Protein AF-A0A819QA98-F1 (afdb_monomer_lite)

Structure (mmCIF, N/CA/C/O backbone):
data_AF-A0A819QA98-F1
#
_entry.id   AF-A0A819QA98-F1
#
loop_
_atom_site.group_PDB
_atom_site.id
_atom_site.type_symbol
_atom_site.label_atom_id
_atom_site.label_alt_id
_atom_site.label_comp_id
_atom_site.label_asym_id
_atom_site.label_entity_id
_atom_site.label_seq_id
_atom_site.pdbx_PDB_ins_code
_atom_site.Cartn_x
_atom_site.Cartn_y
_atom_site.Cartn_z
_atom_site.occupancy
_atom_site.B_iso_or_equiv
_atom_site.auth_seq_id
_atom_site.auth_comp_id
_atom_site.auth_asym_id
_atom_site.auth_atom_id
_atom_site.pdbx_PDB_model_num
ATOM 1 N N . MET A 1 1 ? 18.398 -5.892 -1.029 1.00 40.34 1 MET A N 1
ATOM 2 C CA . MET A 1 1 ? 17.717 -4.698 -0.479 1.00 40.34 1 MET A CA 1
ATOM 3 C C . MET A 1 1 ? 16.793 -4.140 -1.553 1.00 40.34 1 MET A C 1
ATOM 5 O O . MET A 1 1 ? 17.285 -3.947 -2.660 1.00 40.34 1 MET A O 1
ATOM 9 N N . PRO A 1 2 ? 15.484 -3.947 -1.306 1.00 49.16 2 PRO A N 1
ATOM 10 C CA . PRO A 1 2 ? 14.604 -3.331 -2.296 1.00 49.16 2 PRO A CA 1
ATOM 11 C C . PRO A 1 2 ? 15.095 -1.910 -2.600 1.00 49.16 2 PRO A C 1
ATOM 13 O O . PRO A 1 2 ? 15.394 -1.138 -1.691 1.00 49.16 2 PRO A O 1
ATOM 16 N N . SER A 1 3 ? 15.221 -1.586 -3.883 1.00 58.62 3 SER A N 1
ATOM 17 C CA . SER A 1 3 ? 15.647 -0.271 -4.355 1.00 58.62 3 SER A CA 1
ATOM 18 C C . SER A 1 3 ? 14.676 0.821 -3.892 1.00 58.62 3 SER A C 1
ATOM 20 O O . SER A 1 3 ? 13.473 0.600 -3.729 1.00 58.62 3 SER A O 1
ATOM 22 N N . THR A 1 4 ? 15.186 2.039 -3.709 1.00 64.56 4 THR A N 1
ATOM 23 C CA . THR A 1 4 ? 14.394 3.207 -3.284 1.00 64.56 4 THR A CA 1
ATOM 24 C C . THR A 1 4 ? 13.227 3.520 -4.232 1.00 64.56 4 THR A C 1
ATOM 26 O O . THR A 1 4 ? 12.220 4.083 -3.802 1.00 64.56 4 THR A O 1
ATOM 29 N N . SER A 1 5 ? 13.320 3.119 -5.505 1.00 65.38 5 SER A N 1
ATOM 30 C CA . SER A 1 5 ? 12.233 3.188 -6.486 1.00 65.38 5 SER A CA 1
ATOM 31 C C . SER A 1 5 ? 11.091 2.213 -6.177 1.00 65.38 5 SER A C 1
ATOM 33 O O . SER A 1 5 ? 9.930 2.615 -6.222 1.00 65.38 5 SER A O 1
ATOM 35 N N . ASN A 1 6 ? 11.395 0.974 -5.777 1.00 72.81 6 ASN A N 1
ATOM 36 C CA . ASN A 1 6 ? 10.383 -0.029 -5.431 1.00 72.81 6 ASN A CA 1
ATOM 37 C C . ASN A 1 6 ? 9.586 0.369 -4.188 1.00 72.81 6 ASN A C 1
ATOM 39 O O . ASN A 1 6 ? 8.363 0.259 -4.183 1.00 72.81 6 ASN A O 1
ATOM 43 N N . LEU A 1 7 ? 10.249 0.919 -3.165 1.00 74.81 7 LEU A N 1
ATOM 44 C CA . LEU A 1 7 ? 9.566 1.420 -1.966 1.00 74.81 7 LEU A CA 1
ATOM 45 C C . LEU A 1 7 ? 8.595 2.566 -2.291 1.00 74.81 7 LEU A C 1
ATOM 47 O O . LEU A 1 7 ? 7.463 2.569 -1.806 1.00 74.81 7 LEU A O 1
ATOM 51 N N . LYS A 1 8 ? 9.000 3.503 -3.159 1.00 78.50 8 LYS A N 1
ATOM 52 C CA . LYS A 1 8 ? 8.128 4.596 -3.622 1.00 78.50 8 LYS A CA 1
ATOM 53 C C . LYS A 1 8 ? 6.935 4.071 -4.426 1.00 78.50 8 LYS A C 1
ATOM 55 O O . LYS A 1 8 ? 5.815 4.534 -4.217 1.00 78.50 8 LYS A O 1
ATOM 60 N N . ASN A 1 9 ? 7.152 3.081 -5.289 1.00 82.31 9 ASN A N 1
ATOM 61 C CA . ASN A 1 9 ? 6.088 2.465 -6.081 1.00 82.31 9 ASN A CA 1
ATOM 62 C C . ASN A 1 9 ? 5.093 1.686 -5.204 1.00 82.31 9 ASN A C 1
ATOM 64 O O . ASN A 1 9 ? 3.886 1.785 -5.432 1.00 82.31 9 ASN A O 1
ATOM 68 N N . HIS A 1 10 ? 5.564 0.981 -4.167 1.00 83.44 10 HIS A N 1
ATOM 69 C CA . HIS A 1 10 ? 4.694 0.337 -3.176 1.00 83.44 10 HIS A CA 1
ATOM 70 C C . HIS A 1 10 ? 3.817 1.360 -2.455 1.00 83.44 10 HIS A C 1
ATOM 72 O O . HIS A 1 10 ? 2.604 1.188 -2.366 1.00 83.44 10 HIS A O 1
ATOM 78 N N . HIS A 1 11 ? 4.426 2.448 -1.981 1.00 83.94 11 HIS A N 1
ATOM 79 C CA . HIS A 1 11 ? 3.733 3.492 -1.236 1.00 83.94 11 HIS A CA 1
ATOM 80 C C . HIS A 1 11 ? 2.607 4.146 -2.052 1.00 83.94 11 HIS A C 1
ATOM 82 O O . HIS A 1 11 ? 1.478 4.271 -1.577 1.00 83.94 11 HIS A O 1
ATOM 88 N N . ILE A 1 12 ? 2.893 4.501 -3.310 1.00 85.50 12 ILE A N 1
ATOM 89 C CA . ILE A 1 12 ? 1.913 5.076 -4.244 1.00 85.50 12 ILE A CA 1
ATOM 90 C C . ILE A 1 12 ? 0.772 4.092 -4.525 1.00 85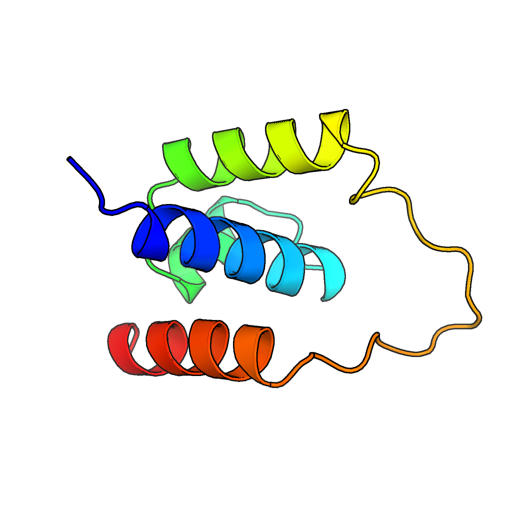.50 12 ILE A C 1
ATOM 92 O O . ILE A 1 12 ? -0.395 4.483 -4.515 1.00 85.50 12 ILE A O 1
ATOM 96 N N . SER A 1 13 ? 1.099 2.819 -4.751 1.00 84.31 13 SER A N 1
ATOM 97 C CA . SER A 1 13 ? 0.106 1.792 -5.080 1.00 84.31 13 SER A CA 1
ATOM 98 C C . SER A 1 13 ? -0.841 1.538 -3.908 1.00 84.31 13 SER A C 1
ATOM 100 O O . SER A 1 13 ? -2.056 1.562 -4.084 1.00 84.31 13 SER A O 1
ATOM 102 N N . VAL A 1 14 ? -0.309 1.394 -2.689 1.00 86.19 14 VAL A N 1
ATOM 103 C CA . VAL A 1 14 ? -1.118 1.234 -1.468 1.00 86.19 14 VAL A CA 1
ATOM 104 C C . VAL A 1 14 ? -2.046 2.436 -1.265 1.00 86.19 14 VAL A C 1
ATOM 106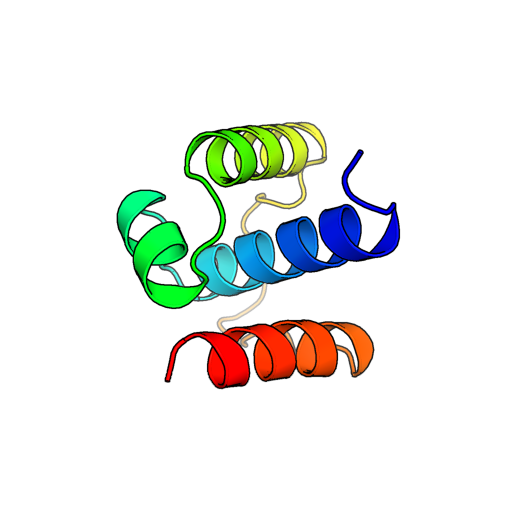 O O . VAL A 1 14 ? -3.236 2.251 -1.012 1.00 86.19 14 VAL A O 1
ATOM 109 N N . LEU A 1 15 ? -1.542 3.663 -1.442 1.00 85.50 15 LEU A N 1
ATOM 110 C CA . LEU A 1 15 ? -2.354 4.879 -1.331 1.00 85.50 15 LEU A CA 1
ATOM 111 C C . LEU A 1 15 ? -3.473 4.933 -2.382 1.00 85.50 15 LEU A C 1
ATOM 113 O O . LEU A 1 15 ? -4.593 5.339 -2.072 1.00 85.50 15 LEU A O 1
ATOM 117 N N . TYR A 1 16 ? -3.196 4.515 -3.618 1.00 86.00 16 TYR A N 1
ATOM 118 C CA . TYR A 1 16 ? -4.193 4.472 -4.686 1.00 86.00 16 TYR A CA 1
ATOM 119 C C . TYR A 1 16 ? -5.366 3.549 -4.350 1.00 86.00 16 TYR A C 1
ATOM 121 O O . TYR A 1 16 ? -6.522 3.978 -4.406 1.00 86.00 16 TYR A O 1
ATOM 129 N N . TYR A 1 17 ? -5.077 2.304 -3.964 1.00 84.62 17 TYR A N 1
ATOM 130 C CA . TYR A 1 17 ? -6.113 1.333 -3.611 1.00 84.62 17 TYR A CA 1
ATOM 131 C C . TYR A 1 17 ? -6.891 1.753 -2.364 1.00 84.62 17 TYR A C 1
ATOM 133 O O . TYR A 1 17 ? -8.121 1.655 -2.345 1.00 84.62 17 TYR A O 1
ATOM 141 N N . TRP A 1 18 ? -6.203 2.325 -1.372 1.00 83.31 18 TRP A N 1
ATOM 142 C CA . TRP A 1 18 ? -6.844 2.879 -0.183 1.00 83.31 18 TRP A CA 1
ATOM 143 C C . TRP A 1 18 ? -7.826 4.010 -0.524 1.00 83.31 18 TRP A C 1
ATOM 145 O O . TRP A 1 18 ? -8.961 4.014 -0.044 1.00 83.31 18 TRP A O 1
ATOM 155 N N . ASN A 1 19 ? -7.426 4.938 -1.402 1.00 81.25 19 ASN A N 1
ATOM 156 C CA . ASN A 1 19 ? -8.270 6.049 -1.859 1.00 81.25 19 ASN A CA 1
ATOM 157 C C . ASN A 1 19 ? -9.442 5.594 -2.738 1.00 81.25 19 ASN A C 1
ATOM 159 O O . ASN A 1 19 ? -10.496 6.224 -2.719 1.00 81.25 19 ASN A O 1
ATOM 163 N N . LYS A 1 20 ? -9.291 4.483 -3.467 1.00 80.44 20 LYS A N 1
ATOM 164 C CA . LYS A 1 20 ? -10.389 3.818 -4.184 1.00 80.44 20 LYS A CA 1
ATOM 165 C C . LYS A 1 20 ? -11.390 3.105 -3.265 1.00 80.44 20 LYS A C 1
ATOM 167 O O . LYS A 1 20 ? -12.400 2.611 -3.752 1.00 80.44 20 LYS A O 1
ATOM 172 N N . GLY A 1 21 ? -11.127 3.047 -1.959 1.00 76.56 21 GLY A N 1
ATOM 173 C CA . GLY A 1 21 ? -11.998 2.403 -0.975 1.00 76.56 21 GLY A CA 1
ATOM 174 C C . GLY A 1 21 ? -11.631 0.953 -0.657 1.00 76.56 21 GLY A C 1
ATOM 175 O O . GLY A 1 21 ? -12.266 0.350 0.207 1.00 76.56 21 GLY A O 1
ATOM 176 N N . ILE A 1 22 ? -10.579 0.396 -1.269 1.00 82.38 22 ILE A N 1
ATOM 177 C CA . ILE A 1 22 ? -10.070 -0.937 -0.928 1.00 82.38 22 ILE A CA 1
ATOM 178 C C . ILE A 1 22 ? -9.210 -0.811 0.334 1.00 82.38 22 ILE A C 1
ATOM 180 O O . ILE A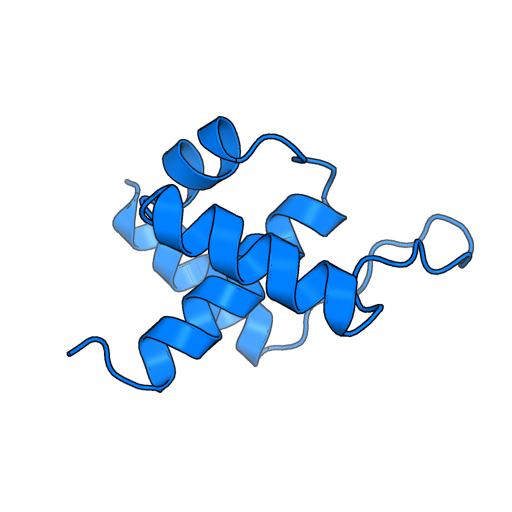 1 22 ? -8.003 -0.600 0.275 1.00 82.38 22 ILE A O 1
ATOM 184 N N . ARG A 1 23 ? -9.858 -0.906 1.500 1.00 81.12 23 ARG A N 1
ATOM 185 C CA . ARG A 1 23 ? -9.218 -0.737 2.821 1.00 81.12 23 ARG A CA 1
ATOM 186 C C . ARG A 1 23 ? -8.689 -2.036 3.436 1.00 81.12 23 ARG A C 1
ATOM 188 O O . ARG A 1 23 ? -8.169 -2.019 4.548 1.00 81.12 23 ARG A O 1
ATOM 195 N N . PHE A 1 24 ? -8.817 -3.159 2.732 1.00 85.25 24 PHE A N 1
ATOM 196 C CA . PHE A 1 24 ? -8.347 -4.461 3.199 1.00 85.25 24 PHE A CA 1
ATOM 197 C C . PHE A 1 24 ? -6.961 -4.768 2.632 1.00 85.25 24 PHE A C 1
ATOM 199 O O . PHE A 1 24 ? -6.806 -4.935 1.423 1.00 85.25 24 PHE A O 1
ATOM 206 N N . SER A 1 25 ? -5.959 -4.898 3.507 1.00 86.25 25 SER A N 1
ATOM 207 C CA . SER A 1 25 ? -4.576 -5.211 3.115 1.00 86.25 25 SER A CA 1
ATOM 208 C C . SER A 1 25 ? -4.459 -6.511 2.312 1.00 86.25 25 SER A C 1
ATOM 210 O O . SER A 1 25 ? -3.624 -6.598 1.418 1.00 86.25 25 SER A O 1
ATOM 2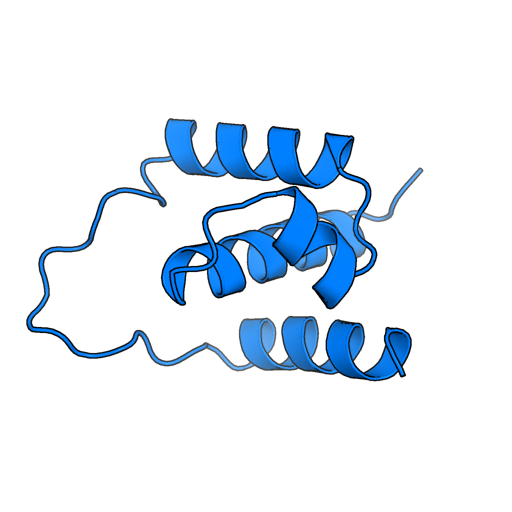12 N N . SER A 1 26 ? -5.315 -7.500 2.587 1.00 86.31 26 SER A N 1
ATOM 213 C CA . SER A 1 26 ? -5.388 -8.764 1.842 1.00 86.31 26 SER A CA 1
ATOM 214 C C . SER A 1 26 ? -5.811 -8.574 0.386 1.00 86.31 26 SER A C 1
ATOM 216 O O . SER A 1 26 ? -5.243 -9.203 -0.503 1.00 86.31 26 SER A O 1
ATOM 218 N N . LEU A 1 27 ? -6.762 -7.674 0.127 1.00 85.50 27 LEU A N 1
ATOM 219 C CA . LEU A 1 27 ? -7.175 -7.332 -1.233 1.00 85.50 27 LEU A CA 1
ATOM 220 C C . LEU A 1 27 ? -6.072 -6.559 -1.950 1.00 85.50 27 LEU A C 1
ATOM 222 O O . LEU A 1 27 ? -5.737 -6.893 -3.076 1.00 85.50 27 LEU A O 1
ATOM 226 N N . ILE A 1 28 ? -5.436 -5.594 -1.281 1.00 85.75 28 ILE A N 1
ATOM 227 C CA . ILE A 1 28 ? -4.304 -4.858 -1.865 1.00 85.75 28 ILE A CA 1
ATOM 228 C C . ILE A 1 28 ? -3.165 -5.821 -2.224 1.00 85.75 28 ILE A C 1
ATOM 230 O O . ILE A 1 28 ? -2.596 -5.709 -3.306 1.00 85.75 28 ILE A O 1
ATOM 234 N N . HIS A 1 29 ? -2.858 -6.791 -1.359 1.00 87.94 29 HIS A N 1
ATOM 235 C CA . HIS A 1 29 ? -1.873 -7.835 -1.645 1.00 87.94 29 HIS A CA 1
ATOM 236 C C . HIS A 1 29 ? -2.253 -8.640 -2.887 1.00 87.94 29 HIS A C 1
ATOM 238 O O . HIS A 1 29 ? -1.422 -8.798 -3.769 1.00 87.94 29 HIS A O 1
ATOM 244 N N . ARG A 1 30 ? -3.509 -9.085 -2.992 1.00 86.50 30 ARG A N 1
ATOM 245 C CA . ARG A 1 30 ? -3.991 -9.828 -4.161 1.00 86.50 30 ARG A CA 1
ATOM 246 C C . ARG A 1 30 ? -3.872 -9.024 -5.460 1.00 86.50 30 ARG A C 1
ATOM 248 O O . ARG A 1 30 ? -3.468 -9.579 -6.470 1.00 86.50 30 ARG A O 1
ATOM 255 N N . GLU A 1 31 ? -4.190 -7.733 -5.428 1.00 83.75 31 GLU A N 1
ATOM 256 C CA . GLU A 1 31 ? -4.175 -6.873 -6.621 1.00 83.75 31 GLU A CA 1
ATOM 257 C C . GLU A 1 31 ? -2.764 -6.423 -7.036 1.00 83.75 31 GLU A C 1
ATOM 259 O O . GLU A 1 31 ? -2.528 -6.103 -8.198 1.00 83.75 31 GLU A O 1
ATOM 264 N N . THR A 1 32 ? -1.818 -6.352 -6.094 1.00 81.94 32 THR A N 1
ATOM 265 C CA . THR A 1 32 ? -0.479 -5.771 -6.334 1.00 81.94 32 THR A CA 1
ATOM 266 C C . THR A 1 32 ? 0.677 -6.742 -6.147 1.00 81.94 32 THR A C 1
ATOM 268 O O . THR A 1 32 ? 1.815 -6.400 -6.448 1.00 81.94 32 THR A O 1
ATOM 271 N N . ASN A 1 33 ? 0.424 -7.923 -5.593 1.00 86.88 33 ASN A N 1
ATOM 272 C CA . ASN A 1 33 ? 1.435 -8.876 -5.142 1.00 86.88 33 ASN A CA 1
ATOM 273 C C . ASN A 1 33 ? 2.469 -8.288 -4.148 1.00 86.88 33 ASN A C 1
ATOM 275 O O . ASN A 1 33 ? 3.522 -8.873 -3.894 1.00 86.88 33 ASN A O 1
ATOM 279 N N . ILE A 1 34 ? 2.186 -7.122 -3.550 1.00 86.31 34 ILE A N 1
ATOM 280 C CA . ILE A 1 34 ? 3.055 -6.501 -2.546 1.00 86.31 34 ILE A CA 1
ATOM 281 C C . ILE A 1 34 ? 2.931 -7.302 -1.247 1.00 86.31 34 ILE A C 1
ATOM 283 O O . ILE A 1 34 ? 1.806 -7.554 -0.810 1.00 86.31 34 ILE A O 1
ATOM 287 N N . PRO A 1 35 ? 4.035 -7.672 -0.573 1.00 89.81 35 PRO A N 1
ATOM 288 C CA . PRO A 1 35 ? 3.967 -8.402 0.689 1.00 89.81 35 PRO A CA 1
ATOM 289 C C . PRO A 1 35 ? 3.102 -7.688 1.733 1.00 89.81 35 PRO A C 1
ATOM 291 O O . PRO A 1 35 ? 3.229 -6.477 1.932 1.00 89.81 35 PRO A O 1
ATOM 294 N N . LEU A 1 36 ? 2.273 -8.444 2.461 1.00 90.19 36 LEU A N 1
ATOM 295 C CA . LEU A 1 36 ? 1.378 -7.900 3.492 1.00 90.19 36 LEU A CA 1
ATOM 296 C C . LEU A 1 36 ? 2.113 -7.033 4.520 1.00 90.19 36 LEU A C 1
ATOM 298 O O . LEU A 1 36 ? 1.630 -5.960 4.872 1.00 90.19 36 LEU A O 1
ATOM 302 N N . SER A 1 37 ? 3.308 -7.447 4.949 1.00 90.06 37 SER A N 1
ATOM 303 C CA . SER A 1 37 ? 4.161 -6.675 5.863 1.00 90.06 37 SER A CA 1
ATOM 304 C C . SER A 1 37 ? 4.484 -5.279 5.322 1.00 90.06 37 SER A C 1
ATOM 306 O O . SER A 1 37 ? 4.411 -4.290 6.048 1.00 90.06 37 SER A O 1
ATOM 308 N N . THR A 1 38 ? 4.769 -5.185 4.022 1.00 88.88 38 THR A N 1
ATOM 309 C CA . THR A 1 38 ? 5.065 -3.925 3.332 1.00 88.88 38 THR A CA 1
ATOM 310 C C . THR A 1 38 ? 3.809 -3.073 3.174 1.00 88.88 38 THR A C 1
ATOM 312 O O . THR A 1 38 ? 3.879 -1.849 3.278 1.00 88.88 38 THR A O 1
ATOM 315 N N . ILE A 1 39 ? 2.647 -3.692 2.964 1.00 87.75 39 ILE A N 1
ATOM 316 C CA . ILE A 1 39 ? 1.364 -2.983 2.918 1.00 87.75 39 ILE A CA 1
ATOM 317 C C . ILE A 1 39 ? 1.047 -2.374 4.286 1.00 87.75 39 ILE A C 1
ATOM 319 O O . ILE A 1 39 ? 0.769 -1.179 4.357 1.00 87.75 39 ILE A O 1
ATOM 323 N N . TYR A 1 40 ? 1.150 -3.147 5.371 1.00 89.50 40 TYR A N 1
ATOM 324 C CA . TYR A 1 40 ? 0.916 -2.643 6.727 1.00 89.50 40 TYR A CA 1
ATOM 325 C C . TYR A 1 40 ? 1.866 -1.503 7.091 1.00 89.50 40 TYR A C 1
ATOM 327 O O . TYR A 1 40 ? 1.406 -0.464 7.558 1.00 89.50 40 TYR A O 1
ATOM 335 N N . TYR A 1 41 ? 3.160 -1.660 6.803 1.00 89.88 41 TYR A N 1
ATOM 336 C CA . TYR A 1 41 ? 4.158 -0.611 7.016 1.00 89.88 41 TYR A CA 1
ATOM 337 C C . TYR A 1 41 ? 3.813 0.682 6.259 1.00 89.88 41 TYR A C 1
ATOM 339 O O . TYR A 1 41 ? 3.857 1.775 6.819 1.00 89.88 41 TYR A O 1
ATOM 347 N N . ASN A 1 42 ? 3.404 0.574 4.991 1.00 87.06 42 ASN A N 1
ATOM 348 C CA . ASN A 1 42 ? 3.008 1.739 4.203 1.00 87.06 42 ASN A CA 1
ATOM 349 C C . ASN A 1 42 ? 1.714 2.385 4.703 1.00 87.06 42 ASN A C 1
ATOM 351 O O . ASN A 1 42 ? 1.634 3.610 4.729 1.00 87.06 42 ASN A O 1
ATOM 355 N N . ILE A 1 43 ? 0.716 1.597 5.111 1.00 86.50 43 ILE A N 1
ATOM 356 C CA . ILE A 1 43 ? -0.519 2.123 5.706 1.00 86.50 43 ILE A CA 1
ATOM 357 C C . ILE A 1 43 ? -0.193 2.902 6.980 1.00 86.50 43 ILE A C 1
ATOM 359 O O . ILE A 1 43 ? -0.732 3.990 7.171 1.00 86.50 43 ILE A O 1
ATOM 363 N N . ASP A 1 44 ? 0.687 2.377 7.832 1.00 87.38 44 ASP A N 1
ATOM 364 C CA . ASP A 1 44 ? 1.087 3.057 9.061 1.00 87.38 44 ASP A CA 1
ATOM 365 C C . ASP A 1 44 ? 1.801 4.384 8.767 1.00 87.38 44 ASP A C 1
ATOM 367 O O . ASP A 1 44 ? 1.385 5.432 9.260 1.00 87.38 44 ASP A O 1
ATOM 371 N N . ASN A 1 45 ? 2.757 4.383 7.833 1.00 85.06 45 ASN A N 1
ATOM 372 C CA . ASN A 1 45 ? 3.404 5.610 7.357 1.00 85.06 45 ASN A CA 1
ATOM 373 C C . ASN A 1 45 ? 2.397 6.630 6.801 1.00 85.06 45 ASN A C 1
ATOM 375 O O . ASN A 1 45 ? 2.507 7.825 7.067 1.00 85.06 45 ASN A O 1
ATOM 379 N N . LEU A 1 46 ? 1.395 6.178 6.042 1.00 83.00 46 LEU A N 1
ATOM 380 C CA . LEU A 1 46 ? 0.356 7.049 5.487 1.00 83.00 46 LEU A CA 1
ATOM 381 C C . LEU A 1 46 ? -0.563 7.630 6.579 1.00 83.00 46 LEU A C 1
ATOM 383 O O . LEU A 1 46 ? -1.017 8.773 6.443 1.00 83.00 46 LEU A O 1
ATOM 387 N N . LYS A 1 47 ? -0.840 6.876 7.655 1.00 80.94 47 LYS A N 1
ATOM 388 C CA . LYS A 1 47 ? -1.570 7.364 8.840 1.00 80.94 47 LYS A CA 1
ATOM 389 C C . LYS A 1 47 ? -0.762 8.426 9.576 1.00 80.94 47 LYS A C 1
ATOM 391 O O . LYS A 1 47 ? -1.297 9.502 9.836 1.00 80.94 47 LYS A O 1
ATOM 396 N N . GLN A 1 48 ? 0.509 8.140 9.859 1.00 80.00 48 GLN A N 1
ATOM 397 C CA . GLN A 1 48 ? 1.417 9.060 10.548 1.00 80.00 48 GLN A CA 1
ATOM 398 C C . GLN A 1 48 ? 1.604 10.364 9.761 1.00 80.00 48 GLN A C 1
ATOM 400 O O . GLN A 1 48 ? 1.525 11.449 10.329 1.00 80.00 48 GLN A O 1
ATOM 405 N N . ALA A 1 49 ? 1.745 10.275 8.435 1.00 75.62 49 ALA A N 1
ATOM 406 C CA . ALA A 1 49 ? 1.860 11.432 7.548 1.00 75.62 49 ALA A CA 1
ATOM 407 C C . ALA A 1 49 ? 0.548 12.226 7.376 1.00 75.62 49 ALA A C 1
ATOM 409 O O . ALA A 1 49 ? 0.511 13.188 6.609 1.00 75.62 49 ALA A O 1
ATOM 410 N N . GLY A 1 50 ? -0.565 11.800 7.989 1.00 68.44 50 GLY A N 1
ATOM 411 C CA . GLY A 1 50 ? -1.881 12.423 7.812 1.00 68.44 50 GLY A CA 1
ATOM 412 C C . GLY A 1 50 ? -2.434 12.323 6.384 1.00 68.44 50 GLY A C 1
ATOM 413 O O . GLY A 1 50 ? -3.461 12.922 6.079 1.00 68.44 50 GLY A O 1
ATOM 414 N N . SER A 1 51 ? -1.784 11.547 5.512 1.00 67.06 51 SER A N 1
ATOM 415 C CA . SER A 1 51 ? -2.133 11.392 4.095 1.00 67.06 51 SER A CA 1
ATOM 416 C C . SER A 1 51 ? -3.372 10.518 3.882 1.00 67.06 51 SER A C 1
ATOM 418 O O . SER A 1 51 ? -3.974 10.563 2.814 1.00 67.06 51 SER A O 1
ATOM 420 N N . LEU A 1 52 ? -3.777 9.753 4.906 1.00 62.66 52 LEU A N 1
ATOM 421 C CA . LEU A 1 52 ? -5.056 9.034 4.940 1.00 62.66 52 LEU A CA 1
ATOM 422 C C . LEU A 1 52 ? -6.215 9.864 5.500 1.00 62.66 52 LEU A C 1
ATOM 424 O O . LEU A 1 52 ? -7.328 9.338 5.586 1.00 62.66 52 LEU A O 1
ATOM 428 N N . LYS A 1 53 ? -5.996 11.128 5.907 1.00 55.91 53 LYS A N 1
ATOM 429 C CA . LYS A 1 53 ? -7.124 11.997 6.260 1.00 55.91 53 LYS A CA 1
ATOM 430 C C . LYS A 1 53 ? -8.032 12.096 5.042 1.00 55.91 53 LYS A C 1
ATOM 432 O O . LYS A 1 53 ? -7.602 12.491 3.961 1.00 55.91 53 LYS A O 1
ATOM 437 N N . HIS A 1 54 ? -9.295 11.732 5.241 1.00 51.69 54 HIS A N 1
ATOM 438 C CA . HIS A 1 54 ? -10.353 11.960 4.275 1.00 51.69 54 HIS A CA 1
ATOM 439 C C . HIS A 1 54 ? -10.350 13.450 3.920 1.00 51.69 54 HIS A C 1
ATOM 441 O O . HIS A 1 54 ? -10.681 14.297 4.749 1.00 51.69 54 HIS A O 1
ATOM 447 N N . ARG A 1 55 ? -9.883 13.777 2.712 1.00 48.97 55 ARG A N 1
ATOM 448 C CA . ARG A 1 55 ? -9.939 15.137 2.188 1.00 48.97 55 ARG A CA 1
ATOM 449 C C . ARG A 1 55 ? -11.414 15.404 1.917 1.00 48.97 55 ARG A C 1
ATOM 451 O O . ARG A 1 55 ? -11.990 14.769 1.038 1.00 48.97 55 ARG A O 1
ATOM 458 N N . GLY A 1 56 ? -12.029 16.248 2.740 1.00 44.00 56 GLY A N 1
ATOM 459 C CA . GLY A 1 56 ? -13.432 16.649 2.630 1.00 44.00 56 GLY A CA 1
ATOM 460 C C . GLY A 1 56 ? -13.681 17.506 1.391 1.00 44.00 56 GLY A C 1
ATOM 461 O O . GLY A 1 56 ? -14.026 18.673 1.507 1.00 44.00 56 GLY A O 1
ATOM 462 N N . GLU A 1 57 ? -13.464 16.950 0.203 1.00 47.91 57 GLU A N 1
ATOM 463 C CA . GLU A 1 57 ? -13.693 17.617 -1.073 1.00 47.91 57 GLU A CA 1
ATOM 464 C C . GLU A 1 57 ? -14.736 16.824 -1.863 1.00 47.91 57 GLU A C 1
ATOM 466 O O . GLU A 1 57 ? -14.437 15.782 -2.437 1.00 47.91 57 GLU A O 1
ATOM 471 N N . ASN A 1 58 ? -15.975 17.324 -1.846 1.00 48.97 58 ASN A N 1
ATOM 472 C CA . ASN A 1 58 ? -17.039 17.181 -2.848 1.00 48.97 58 ASN A CA 1
ATOM 473 C C . ASN A 1 58 ? -16.926 15.996 -3.828 1.00 48.97 58 ASN A C 1
ATOM 475 O O . ASN A 1 58 ? -16.872 16.214 -5.034 1.00 48.97 58 ASN A O 1
ATOM 479 N N . GLY A 1 59 ? -16.873 14.754 -3.334 1.00 54.56 59 GLY A N 1
ATOM 480 C CA . GLY A 1 59 ? -17.054 13.506 -4.093 1.00 54.56 59 GLY A CA 1
ATOM 481 C C . GLY A 1 59 ? -16.165 13.256 -5.323 1.00 54.56 59 GLY A C 1
ATOM 482 O O . GLY A 1 59 ? -16.313 12.212 -5.955 1.00 54.56 59 GLY A O 1
ATOM 483 N N . ARG A 1 60 ? -15.262 14.167 -5.705 1.00 55.12 60 ARG A N 1
ATOM 484 C CA . ARG A 1 60 ? -14.488 14.057 -6.944 1.00 55.12 60 ARG A CA 1
ATOM 485 C C . ARG A 1 60 ? -13.245 13.204 -6.699 1.00 55.12 60 ARG A C 1
ATOM 487 O O . ARG A 1 60 ? -12.416 13.568 -5.864 1.00 55.12 60 ARG A O 1
ATOM 494 N N . PRO A 1 61 ? -13.079 12.089 -7.432 1.00 54.91 61 PRO A N 1
ATOM 495 C CA . PRO A 1 61 ? -11.870 11.286 -7.350 1.00 54.91 61 PRO A CA 1
ATOM 496 C C . PRO A 1 61 ? -10.644 12.139 -7.679 1.00 54.91 61 PRO A C 1
ATOM 498 O O . PRO A 1 61 ? -10.645 12.902 -8.647 1.00 54.91 61 PRO A O 1
ATOM 501 N N . ARG A 1 62 ? -9.578 11.996 -6.888 1.00 61.72 62 ARG A N 1
ATOM 502 C CA . ARG A 1 62 ? -8.299 12.654 -7.165 1.00 61.72 62 ARG A CA 1
ATOM 503 C C . ARG A 1 62 ? -7.760 12.171 -8.516 1.00 61.72 62 ARG A C 1
ATOM 505 O O . ARG A 1 62 ? -7.564 10.971 -8.707 1.00 61.72 62 ARG A O 1
ATOM 512 N N . VAL A 1 63 ? -7.481 13.106 -9.426 1.00 64.88 63 VAL A N 1
ATOM 513 C CA . VAL A 1 63 ? -6.755 12.811 -10.669 1.00 64.88 63 VAL A CA 1
ATOM 514 C C . VAL A 1 63 ? -5.341 12.363 -10.298 1.00 64.88 63 VAL A C 1
ATOM 516 O O . VAL A 1 63 ? -4.640 13.050 -9.553 1.00 64.88 63 VAL A O 1
ATOM 519 N N . LEU A 1 64 ? -4.942 11.190 -10.787 1.00 62.34 64 LEU A N 1
ATOM 520 C CA . LEU A 1 64 ? -3.594 10.666 -10.588 1.00 62.34 64 LEU A CA 1
ATOM 521 C C . LEU A 1 64 ? -2.582 11.478 -11.390 1.00 62.34 64 LEU A C 1
ATOM 523 O O . LEU A 1 64 ? -2.796 11.752 -12.570 1.00 62.34 64 LEU A O 1
ATOM 527 N N . TYR A 1 65 ? -1.442 11.788 -10.781 1.00 71.88 65 TYR A N 1
ATOM 528 C CA . TYR A 1 65 ? -0.297 12.316 -11.516 1.00 71.88 65 TYR A CA 1
ATOM 529 C C . TYR A 1 65 ? 0.329 11.221 -12.397 1.00 71.88 65 TYR A C 1
ATOM 531 O O . TYR A 1 65 ? 0.246 10.033 -12.090 1.00 71.88 65 TYR A O 1
ATOM 539 N N . GLU A 1 66 ? 1.023 11.602 -13.472 1.00 69.81 66 GLU A N 1
ATOM 540 C CA . GLU A 1 66 ? 1.600 10.661 -14.451 1.00 69.81 66 GLU A CA 1
ATOM 541 C C . GLU A 1 66 ? 2.525 9.603 -13.815 1.00 69.81 66 GLU A C 1
ATOM 543 O O . GLU A 1 66 ? 2.483 8.425 -14.171 1.00 69.81 66 GLU A O 1
ATOM 548 N N . LYS A 1 67 ? 3.311 10.003 -12.807 1.00 68.19 67 LYS A N 1
ATOM 549 C CA . LYS A 1 67 ? 4.156 9.094 -12.013 1.00 68.19 67 LYS A CA 1
ATOM 550 C C . LYS A 1 67 ? 3.344 8.047 -11.245 1.00 68.19 67 LYS A C 1
ATOM 552 O O . LYS A 1 67 ? 3.774 6.906 -11.123 1.00 68.19 67 LYS A O 1
ATOM 557 N N . GLU A 1 68 ? 2.172 8.437 -10.745 1.00 67.81 68 GLU A N 1
ATOM 558 C CA . GLU A 1 68 ? 1.279 7.553 -9.997 1.00 67.81 68 GLU A CA 1
ATOM 559 C C . GLU A 1 68 ? 0.628 6.550 -10.949 1.00 67.81 68 GLU A C 1
ATOM 561 O O . GLU A 1 68 ? 0.587 5.359 -10.656 1.00 67.81 68 GLU A O 1
ATOM 566 N N . ARG A 1 69 ? 0.234 7.015 -12.141 1.00 72.88 69 ARG A N 1
ATOM 567 C CA . ARG A 1 69 ? -0.300 6.168 -13.211 1.00 72.88 69 ARG A CA 1
ATOM 568 C C . ARG A 1 69 ? 0.705 5.110 -13.672 1.00 72.88 69 ARG A C 1
ATOM 570 O O . ARG A 1 69 ? 0.356 3.938 -13.710 1.00 72.88 69 ARG A O 1
ATOM 577 N N . LYS A 1 70 ? 1.961 5.492 -13.937 1.00 75.50 70 LYS A N 1
ATOM 578 C CA . LYS A 1 70 ? 3.021 4.546 -14.341 1.00 75.50 70 LYS A CA 1
ATOM 579 C C . LYS A 1 70 ? 3.293 3.479 -13.278 1.00 75.50 70 LYS A C 1
ATOM 581 O O . LYS A 1 70 ? 3.480 2.320 -13.632 1.00 75.50 70 LYS A O 1
ATOM 586 N N . ALA A 1 71 ? 3.304 3.854 -11.997 1.00 69.12 71 ALA A N 1
ATOM 587 C CA . ALA A 1 71 ? 3.497 2.899 -10.907 1.00 69.12 71 ALA A CA 1
ATOM 588 C C . ALA A 1 71 ? 2.352 1.872 -10.843 1.00 69.12 71 ALA A C 1
ATOM 590 O O . ALA A 1 71 ? 2.610 0.679 -10.720 1.00 69.12 71 ALA A O 1
ATOM 591 N N . ILE A 1 72 ? 1.102 2.321 -10.993 1.00 73.38 72 ILE A N 1
ATOM 592 C CA . ILE A 1 72 ? -0.079 1.442 -11.012 1.00 73.38 72 ILE A CA 1
ATOM 593 C C . ILE A 1 72 ? -0.065 0.524 -12.242 1.00 73.38 72 ILE A C 1
ATOM 595 O O . ILE A 1 72 ? -0.249 -0.684 -12.102 1.00 73.38 72 ILE A O 1
ATOM 599 N N . ASP A 1 73 ? 0.207 1.073 -13.430 1.00 74.88 73 ASP A N 1
ATOM 600 C CA . ASP A 1 73 ? 0.258 0.310 -14.684 1.00 74.88 73 ASP A CA 1
ATOM 601 C C . ASP A 1 73 ? 1.322 -0.799 -14.636 1.00 74.88 73 ASP A C 1
ATOM 603 O O . ASP A 1 73 ? 1.109 -1.881 -15.180 1.00 74.88 73 ASP A O 1
ATOM 607 N N . GLN A 1 74 ? 2.459 -0.561 -13.970 1.00 73.81 74 GLN A N 1
ATOM 608 C CA . GLN A 1 74 ? 3.486 -1.585 -13.763 1.00 73.81 74 GLN A CA 1
ATOM 609 C C . GLN A 1 74 ? 2.954 -2.757 -12.931 1.00 73.81 74 GLN A C 1
ATOM 611 O O . GLN A 1 74 ? 3.134 -3.901 -13.333 1.00 73.81 74 GLN A O 1
ATOM 616 N N . TYR A 1 75 ? 2.253 -2.498 -11.824 1.00 66.25 75 TYR A N 1
ATOM 617 C CA . TYR A 1 75 ? 1.699 -3.568 -10.986 1.00 66.25 75 TYR A CA 1
ATOM 618 C C . TYR A 1 75 ? 0.613 -4.379 -11.687 1.00 66.25 75 TYR A C 1
ATOM 620 O O . TYR A 1 75 ? 0.625 -5.603 -11.602 1.00 66.25 75 TYR A O 1
ATOM 628 N N . ILE A 1 76 ? -0.277 -3.721 -12.435 1.00 67.62 76 ILE A N 1
ATOM 629 C CA . ILE A 1 76 ? -1.322 -4.410 -13.208 1.00 67.62 76 ILE A CA 1
ATOM 630 C C . ILE A 1 76 ? -0.698 -5.355 -14.247 1.00 67.62 76 ILE A C 1
ATOM 632 O O . ILE A 1 76 ? -1.200 -6.454 -14.462 1.00 67.62 76 ILE A O 1
ATOM 636 N N . ARG A 1 77 ? 0.417 -4.956 -14.872 1.00 68.38 77 ARG A N 1
ATOM 637 C CA . ARG A 1 77 ? 1.129 -5.788 -15.857 1.00 68.38 77 ARG A CA 1
ATOM 638 C C . ARG A 1 77 ? 1.855 -6.988 -15.250 1.00 68.38 77 ARG A C 1
ATOM 640 O O . ARG A 1 77 ? 2.053 -7.955 -15.966 1.00 68.38 77 ARG A O 1
ATOM 647 N N . TYR A 1 78 ? 2.265 -6.922 -13.983 1.00 58.56 78 TYR A N 1
ATOM 648 C CA . TYR A 1 78 ? 2.933 -8.033 -13.289 1.00 58.56 78 TYR A CA 1
ATOM 649 C C . TYR A 1 78 ? 1.959 -9.015 -12.613 1.00 58.56 78 TYR A C 1
ATOM 651 O O . TYR A 1 78 ? 2.397 -10.064 -12.151 1.00 58.56 78 TYR A O 1
ATOM 659 N N . SER A 1 79 ? 0.671 -8.663 -12.514 1.00 49.03 79 SER A N 1
ATOM 660 C CA . SER A 1 79 ? -0.375 -9.460 -11.849 1.00 49.03 79 SER A CA 1
ATOM 661 C C . SER A 1 79 ? -1.209 -10.327 -12.818 1.00 49.03 79 SER A C 1
ATOM 663 O O . SER A 1 79 ? -2.000 -11.154 -12.370 1.00 49.03 79 SER A O 1
ATOM 665 N N . ASN A 1 80 ? -1.032 -10.149 -14.136 1.00 45.84 80 ASN A N 1
ATOM 666 C CA . ASN A 1 80 ? -1.576 -11.016 -15.197 1.00 45.84 80 ASN A CA 1
ATOM 667 C C . ASN A 1 80 ? -0.513 -12.006 -15.675 1.00 45.84 80 ASN A C 1
ATOM 669 O O . ASN A 1 80 ? -0.902 -13.136 -16.038 1.00 45.84 80 ASN A O 1
#

Radius of gyration: 12.42 Å; chains: 1; bounding box: 35×29×26 Å

Secondary structure (DSSP, 8-state):
---HHHHHHHHHHHHHHHHTT---HHHHHHHH---HHHHHHHHHHHHHTTTTS----TTPPPPPPHHHHHHHHHHHHH--

pLDDT: mean 73.84, std 13.58, range [40.34, 90.19]

Sequence (80 aa):
MPSTSNLKNHHISVLYYWNKGIRFSSLIHRETNIPLSTIYYNIDNLKQAGSLKHRGENGRPRVLYEKERKAIDQYIRYSN

Foldseek 3Di:
DDDPVVLVLLLLLLLVCVLVVVPDLVVSCLQQVPDSVSSVVSVVVCVVVCVSPDPPDDPDRDDDDPSSVVSSVVRNVVND

=== Feature glossary ===
The record interleaves many kinds of information about one protein. Here is each kind framed as the question it answers.

Q: What does the local fold look like, residue by residue?
A: The Foldseek 3Di string encodes local tertiary geometry as a 20-letter alphabet — one character per residue — derived from the relative positions of nearby Cα atoms. Unlike the amino-acid sequence, 3Di is a direct function of the 3D structure, so two proteins with the same fold have similar 3Di strings even at low sequence identity.

Q: Which residues are in helices, strands, or loops?
A: The SS8 string is DSSP's per-residue secondary-structure call. α-helix (H) means an i→i+4 H-bond ladder; β-strand (E) means the residue participates in a β-sheet; 3₁₀ (G) and π (I) are tighter and wider helices; T/S are turns/bends; '-' is loop.

Q: How big and how compact is the whole molecule?
A: Radius of gyration (Rg) is the root-mean-square distance of Cα atoms from their centroid — a single number for overall size and compactness. A globular domain of N residues has Rg ≈ 2.2·N^0.38 Å; an extended or disordered chain has a much larger Rg. The Cα contact count is the number of residue pairs whose Cα atoms are within 8 Å and are more than four positions apart in sequence — a standard proxy for tertiary packing density. The bounding box is the smallest axis-aligned box enclosing all Cα atoms.

Q: Where is each backbone atom in 3D?
A: Structure coordinates are given as an mmCIF _atom_site loop: one row per atom with element, residue name, chain id, sequence number, and x/y/z position in Å. Only the four main-chain atoms per residue are included here; side chains are omitted to keep the record compact.

Q: What is the amino-acid chain?
A: Primary structure: the covalent order of the twenty standard amino acids along the backbone. Two proteins with the same sequence will (almost always) fold to the same structure; two with 30% identity often share a fold but not the details.

Q: What if only a Cα trace is available?
A: Three-state secondary structure (P-SEA) collapses the eight DSSP classes into helix (a), strand (b), and coil (c). P-SEA assigns these from Cα geometry alone — distances and angles — without requiring backbone oxygens, so it works on any Cα trace.

Q: What family and function is it annotated with?
A: Database cross-references. InterPro integrates a dozen domain/family signature databases into unified entries with residue-range hits. GO terms attach function/process/location labels with evidence codes. CATH codes position the fold in a four-level structural taxonomy. Organism is the NCBI-taxonomy species name.

Q: How confident is the AlphaFold model at each residue?
A: pLDDT is the predicted lDDT-Cα score: AlphaFold's confidence that the local environment of each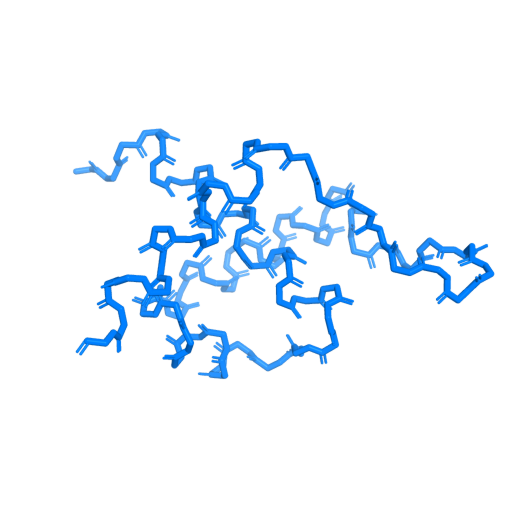 residue (all inter-atomic distances within 15 Å) is correctly placed. It is a per-residue number between 0 and 100, with higher meaning more reliable.

Q: How mobile is each atom in the crystal?
A: B-factor (Debye–Waller factor) reflects atomic displacement in the crystal lattice. It is an experimental observable (units Å²), not a prediction; low values mean the atom is pinned down, high values mean it moves or is heterogeneous across the crystal.

Q: Which residues are buried vs exposed?
A: SASA measures how much of the protein is reachable by solvent. It is computed by rolling a water-sized probe over the atomic surface and summing the exposed area (Å²). Per-residue SASA distinguishes core (buried, low SASA) from surface (exposed, high SASA) residues; total SASA is a whole-molecule size measure.

Q: What do the diagnostic plots show?
A: Plot images: a contact map (which residues are close in 3D, as an N×N binary image), a Ramachandran scatter (backbone torsion angles, revealing secondary-structure composition at a glance), and — for AlphaFold structures — a PAE heatmap (pairwise prediction confidence).

Q: What known structures does this most resemble?
A: The Foldseek neighbor list gives the closest experimentally determined structures in the PDB, ranked by structural alignment. TM-score near 1 means near-identical fold; near 0.3 means only rough topol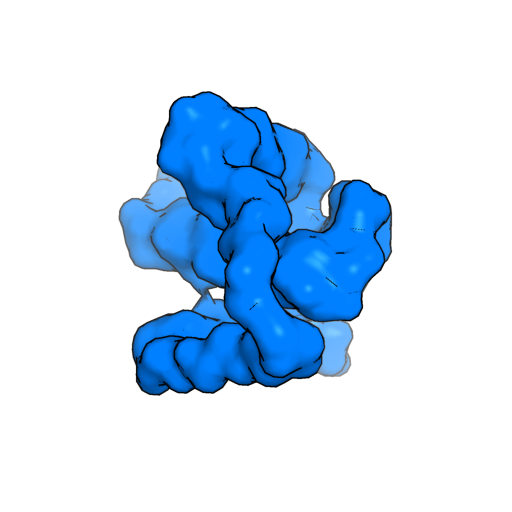ogy match. This is how one finds what a novel AlphaFold prediction most resembles in the solved-structure universe.

Q: Are the domains correctly placed relative to each other?
A: Predicted aligned error is AlphaFold's pairwise confidence. Unlike pLDDT (per-residue), PAE is per-residue-pair and captures whether two parts of the structure are correctly placed relative to each other. Units are ångströms of expected positional error.

Q: What do the rendered images show?
A: Structure images are PyMOL renders from six orthogonal camera directions. Cartoon representation draws helices as coils and strands as arrows; sticks shows the backbone as bonds; surface shows the solvent-excluded envelope. Rainbow coloring maps sequence position to hue (blue→red, N→C); chain coloring assigns a distinct color per polypeptide.

Q: What are the backbone torsion angles?
A: φ (phi) and ψ (psi) are the two rotatable backbone dihedrals per residue: φ is the C(i-1)–N–Cα–C torsion, ψ is the N–Cα–C–N(i+1) torsion, both in degrees on (−180°, 180°]. α-helical residues cluster near (−60°, −45°); β-strand residues near (−120°, +130°). A Ramachandran plot is simply a scatter of (φ, ψ) for every residue.